Protein AF-A0A3D3DFD6-F1 (afdb_monomer)

Sequence (93 aa):
MDFIITTGVIVPHYFAGFSGGRKSILPGICGRKTIETNHSKMVHPNARAGNLKGNSVHEEMQEAAEKIGVDFNINVVTDENHQNNRNCSRENY

Structure (mmCIF, N/CA/C/O backbone):
data_AF-A0A3D3DFD6-F1
#
_entry.id   AF-A0A3D3DFD6-F1
#
loop_
_atom_site.group_PDB
_atom_site.id
_atom_site.type_symbol
_atom_site.label_atom_id
_atom_site.label_alt_id
_atom_site.label_comp_id
_atom_site.label_asym_id
_atom_site.label_entity_id
_atom_site.label_seq_id
_atom_site.pdbx_PDB_ins_code
_atom_site.Cartn_x
_atom_site.Cartn_y
_atom_site.Cartn_z
_atom_site.occupancy
_atom_site.B_iso_or_equiv
_atom_site.auth_seq_id
_atom_site.auth_comp_id
_atom_site.auth_asym_id
_atom_site.auth_atom_id
_atom_site.pdbx_PDB_model_num
ATOM 1 N N . MET A 1 1 ? -12.789 8.995 14.992 1.00 77.00 1 MET A N 1
ATOM 2 C CA . MET A 1 1 ? -12.980 9.382 13.584 1.00 77.00 1 MET A CA 1
ATOM 3 C C . MET A 1 1 ? -14.180 8.611 13.111 1.00 77.00 1 MET A C 1
ATOM 5 O O . MET A 1 1 ? -14.198 7.410 13.342 1.00 77.00 1 MET A O 1
ATOM 9 N N . ASP A 1 2 ? -15.166 9.297 12.548 1.00 91.12 2 ASP A N 1
ATOM 10 C CA . ASP A 1 2 ? -16.439 8.673 12.165 1.00 91.12 2 ASP A CA 1
ATOM 11 C C . ASP A 1 2 ? -16.423 8.144 10.725 1.00 91.12 2 ASP A C 1
ATOM 13 O O . ASP A 1 2 ? -17.242 7.305 10.376 1.00 91.12 2 ASP A O 1
ATOM 17 N N . PHE A 1 3 ? -15.496 8.638 9.897 1.00 94.81 3 PHE A N 1
ATOM 18 C CA . PHE A 1 3 ? -15.289 8.184 8.525 1.00 94.81 3 PHE A CA 1
ATOM 19 C C . PHE A 1 3 ? -1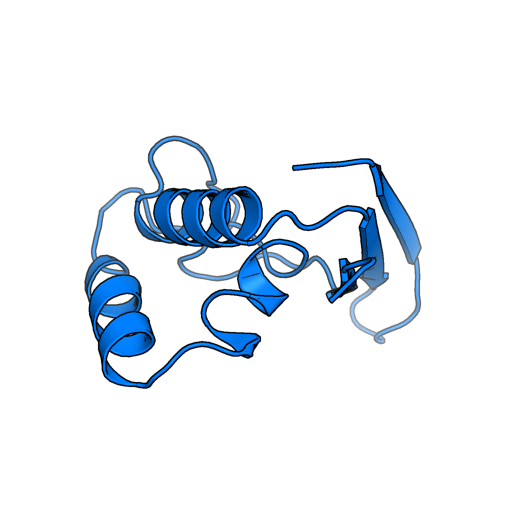3.844 8.457 8.085 1.00 94.81 3 PHE A C 1
ATOM 21 O O . PHE A 1 3 ? -13.302 9.535 8.355 1.00 94.81 3 PHE A O 1
ATOM 28 N N . ILE A 1 4 ? -13.214 7.504 7.405 1.00 95.81 4 ILE A N 1
ATOM 29 C CA . ILE A 1 4 ? -11.831 7.568 6.934 1.00 95.81 4 ILE A CA 1
ATOM 30 C C . ILE A 1 4 ? -11.801 7.359 5.421 1.00 95.81 4 ILE A C 1
ATOM 32 O O . ILE A 1 4 ? -12.066 6.275 4.904 1.00 95.81 4 ILE A O 1
ATOM 36 N N . ILE A 1 5 ? -11.390 8.408 4.706 1.00 95.94 5 ILE A N 1
ATOM 37 C CA . ILE A 1 5 ? -11.193 8.375 3.256 1.00 95.94 5 ILE A CA 1
ATOM 38 C C . ILE A 1 5 ? -9.706 8.479 2.953 1.00 95.94 5 ILE A C 1
ATOM 40 O O . ILE A 1 5 ? -9.027 9.389 3.427 1.00 95.94 5 ILE A O 1
ATOM 44 N N . THR A 1 6 ? -9.201 7.576 2.116 1.00 96.62 6 THR A N 1
ATOM 45 C CA . THR A 1 6 ? -7.838 7.667 1.583 1.00 96.62 6 THR A CA 1
ATOM 46 C C . THR A 1 6 ? -7.856 8.125 0.134 1.00 96.62 6 THR A C 1
ATOM 48 O O . THR A 1 6 ? -8.642 7.641 -0.682 1.00 96.62 6 THR A O 1
ATOM 51 N N . THR A 1 7 ? -6.958 9.048 -0.200 1.00 96.50 7 THR A N 1
ATOM 52 C CA . THR A 1 7 ? -6.712 9.461 -1.580 1.00 96.50 7 THR A CA 1
ATOM 53 C C . THR A 1 7 ? -5.259 9.235 -1.966 1.00 96.50 7 THR A C 1
ATOM 55 O O . THR A 1 7 ? -4.382 9.111 -1.104 1.00 96.50 7 THR A O 1
ATOM 58 N N . GLY A 1 8 ? -4.995 9.128 -3.266 1.00 94.88 8 GLY A N 1
ATOM 59 C CA . GLY A 1 8 ? -3.636 8.948 -3.755 1.00 94.88 8 GLY A CA 1
ATOM 60 C C . GLY A 1 8 ? -3.540 8.671 -5.246 1.00 94.88 8 GLY A C 1
ATOM 61 O O . GLY A 1 8 ? -4.520 8.716 -5.987 1.00 94.88 8 GLY A O 1
ATOM 62 N N . VAL A 1 9 ? -2.322 8.369 -5.681 1.00 95.25 9 VAL A N 1
ATOM 63 C CA . VAL A 1 9 ? -2.020 7.945 -7.049 1.00 95.25 9 VAL A CA 1
ATOM 64 C C . VAL A 1 9 ? -1.607 6.479 -7.022 1.00 95.25 9 VAL A C 1
ATOM 66 O O . VAL A 1 9 ? -0.872 6.066 -6.118 1.00 95.25 9 VAL A O 1
ATOM 69 N N . ILE A 1 10 ? -2.051 5.693 -8.002 1.00 95.50 10 ILE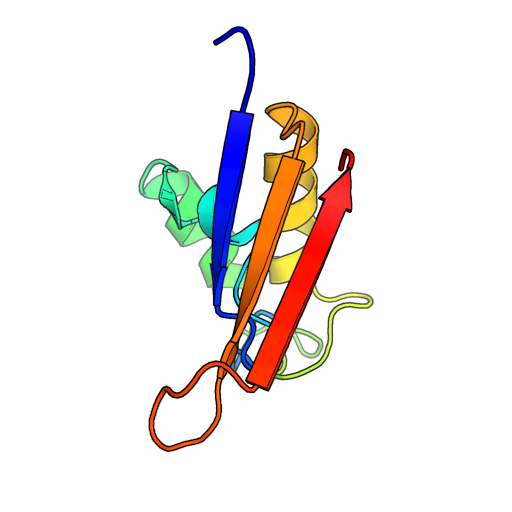 A N 1
ATOM 70 C CA . ILE A 1 10 ? -1.602 4.314 -8.226 1.00 95.50 10 ILE A CA 1
ATOM 71 C C . ILE A 1 10 ? -0.561 4.307 -9.345 1.00 95.50 10 ILE A C 1
ATOM 73 O O . ILE A 1 10 ? -0.876 4.540 -10.508 1.00 95.50 10 ILE A O 1
ATOM 77 N N . VAL A 1 11 ? 0.673 3.973 -8.981 1.00 94.88 11 VAL A N 1
ATOM 78 C CA . VAL A 1 11 ? 1.791 3.678 -9.880 1.00 94.88 11 VAL A CA 1
ATOM 79 C C . VAL A 1 11 ? 2.545 2.447 -9.365 1.00 94.88 11 VAL A C 1
ATOM 81 O O . VAL A 1 11 ? 2.474 2.149 -8.165 1.00 94.88 11 VAL A O 1
ATOM 84 N N . PRO A 1 12 ? 3.270 1.702 -10.220 1.00 95.44 12 PRO A N 1
ATOM 85 C CA . PRO A 1 12 ? 4.166 0.648 -9.758 1.00 95.44 12 PRO A CA 1
ATOM 86 C C . PRO A 1 12 ? 5.153 1.178 -8.709 1.00 95.44 12 PRO A C 1
ATOM 88 O O . PRO A 1 12 ? 5.761 2.232 -8.881 1.00 95.44 12 PRO A O 1
ATOM 91 N N . HIS A 1 13 ? 5.318 0.444 -7.609 1.00 97.25 13 HIS A N 1
ATOM 92 C CA . HIS A 1 13 ? 6.244 0.794 -6.537 1.00 97.25 13 HIS A CA 1
ATOM 93 C C . HIS A 1 13 ? 7.271 -0.314 -6.339 1.00 97.25 13 HIS A C 1
ATOM 95 O O . HIS A 1 13 ? 6.908 -1.456 -6.065 1.00 97.25 13 HIS A O 1
ATOM 101 N N . TYR A 1 14 ? 8.551 0.048 -6.410 1.00 96.50 14 TYR A N 1
ATOM 102 C CA . TYR A 1 14 ? 9.683 -0.867 -6.586 1.00 96.50 14 TYR A CA 1
ATO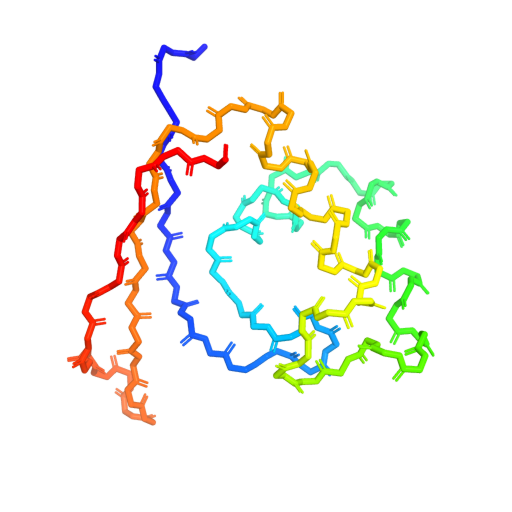M 103 C C . TYR A 1 14 ? 9.751 -2.063 -5.617 1.00 96.50 14 TYR A C 1
ATOM 105 O O . TYR A 1 14 ? 10.180 -3.133 -6.040 1.00 96.50 14 TYR A O 1
ATOM 113 N N . PHE A 1 15 ? 9.264 -1.940 -4.376 1.00 97.81 15 PHE A N 1
ATOM 114 C CA . PHE A 1 15 ? 9.126 -3.077 -3.445 1.00 97.81 15 PHE A CA 1
ATOM 115 C C . PHE A 1 15 ? 7.699 -3.351 -2.947 1.00 97.81 15 PHE A C 1
ATOM 117 O O . PHE A 1 15 ? 7.437 -4.412 -2.390 1.00 97.81 15 PHE A O 1
ATOM 124 N N . ALA A 1 16 ? 6.765 -2.408 -3.101 1.00 97.94 16 ALA A N 1
ATOM 125 C CA . ALA A 1 16 ? 5.449 -2.482 -2.443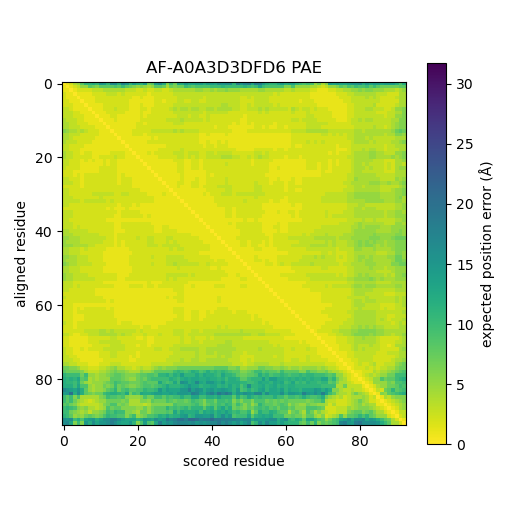 1.00 97.94 16 ALA A CA 1
ATO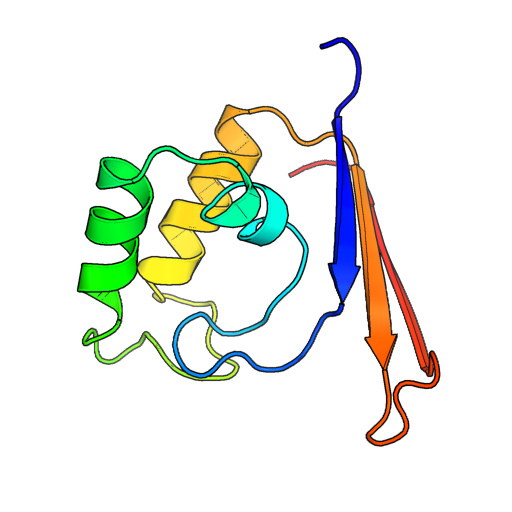M 126 C C . ALA A 1 16 ? 4.345 -2.995 -3.383 1.00 97.94 16 ALA A C 1
ATOM 128 O O . ALA A 1 16 ? 3.161 -2.877 -3.069 1.00 97.94 16 ALA A O 1
ATOM 129 N N . GLY A 1 17 ? 4.715 -3.477 -4.571 1.00 98.38 17 GLY A N 1
ATOM 130 C CA . GLY A 1 17 ? 3.788 -3.724 -5.669 1.00 98.38 17 GLY A CA 1
ATOM 131 C C . GLY A 1 17 ? 3.373 -2.413 -6.331 1.00 98.38 17 GLY A C 1
ATOM 132 O O . GLY A 1 17 ? 3.940 -2.028 -7.352 1.00 98.38 17 GLY A O 1
ATOM 133 N N . PHE A 1 18 ? 2.430 -1.699 -5.716 1.00 97.62 18 PHE A N 1
ATOM 134 C CA . PHE A 1 18 ? 1.857 -0.441 -6.219 1.00 97.62 18 PHE A CA 1
ATOM 135 C C . PHE A 1 18 ? 1.821 0.650 -5.135 1.00 97.62 18 PHE A C 1
ATOM 137 O O . PHE A 1 18 ? 1.970 0.356 -3.955 1.00 97.62 18 PHE A O 1
ATOM 144 N N . SER A 1 19 ? 1.630 1.921 -5.475 1.00 96.75 19 SER A N 1
ATOM 145 C CA . SER A 1 19 ? 1.302 2.992 -4.512 1.00 96.75 19 SER A CA 1
ATOM 146 C C . SER A 1 19 ? -0.210 3.059 -4.230 1.00 96.75 19 SER A C 1
ATOM 148 O O . SER A 1 19 ? -0.936 2.126 -4.571 1.00 96.75 19 SER A O 1
ATOM 150 N N . GLY A 1 20 ? -0.677 4.122 -3.567 1.00 95.38 20 GLY A N 1
ATOM 151 C CA . GLY A 1 20 ? -2.100 4.375 -3.317 1.00 95.38 20 GLY A CA 1
ATOM 152 C C . GLY A 1 20 ? -2.732 3.504 -2.226 1.00 95.38 20 GLY A C 1
ATOM 153 O O . GLY A 1 20 ? -2.104 2.590 -1.673 1.00 95.38 20 GLY A O 1
ATOM 154 N N . GLY A 1 21 ? -3.992 3.812 -1.914 1.00 95.12 21 GLY A N 1
ATOM 155 C CA . GLY A 1 21 ? -4.813 3.073 -0.950 1.00 95.12 21 GLY A CA 1
ATOM 156 C C . GLY A 1 21 ? -4.131 2.916 0.411 1.00 95.12 21 GLY A C 1
ATOM 157 O O . GLY A 1 21 ? -3.752 3.899 1.041 1.00 95.12 21 GLY A O 1
ATOM 158 N N . ARG A 1 22 ? -3.904 1.667 0.833 1.00 97.12 22 ARG A N 1
ATOM 159 C CA . ARG A 1 22 ? -3.276 1.294 2.112 1.00 97.12 22 ARG A CA 1
ATOM 160 C C . ARG A 1 22 ? -1.958 2.007 2.429 1.00 97.12 22 ARG A C 1
ATOM 162 O O . ARG A 1 22 ? -1.617 2.195 3.594 1.00 97.12 22 ARG A O 1
ATOM 169 N N . LYS A 1 23 ? -1.234 2.463 1.399 1.00 97.62 23 LYS A N 1
ATOM 170 C CA . LYS A 1 23 ? 0.025 3.196 1.566 1.00 97.62 23 LYS A CA 1
ATOM 171 C C . LYS A 1 23 ? -0.166 4.566 2.238 1.00 97.62 23 LYS A C 1
ATOM 173 O O . LYS A 1 23 ? 0.762 5.068 2.873 1.00 97.62 23 LYS A O 1
ATOM 178 N N . SER A 1 24 ? -1.368 5.139 2.141 1.00 97.81 24 SER A N 1
ATOM 179 C CA . SER A 1 24 ? -1.766 6.361 2.849 1.00 97.81 24 SER A CA 1
ATOM 180 C C . SER A 1 24 ? -1.868 6.151 4.367 1.00 97.81 24 SER A C 1
ATOM 182 O O . SER A 1 24 ? -1.741 7.115 5.113 1.00 97.81 24 SER A O 1
ATOM 184 N N . ILE A 1 25 ? -2.026 4.902 4.829 1.00 97.88 25 ILE A N 1
ATOM 185 C CA . ILE A 1 25 ? -2.010 4.538 6.252 1.00 97.88 25 ILE A CA 1
ATOM 186 C C . ILE A 1 25 ? -0.589 4.169 6.690 1.00 97.88 25 ILE A C 1
ATOM 188 O O . ILE A 1 25 ? 0.025 4.881 7.487 1.00 97.88 25 ILE A O 1
ATOM 192 N N . LEU A 1 26 ? -0.029 3.100 6.119 1.00 98.25 26 LEU A N 1
ATOM 193 C CA . LEU A 1 26 ? 1.345 2.653 6.361 1.00 98.25 26 LEU A CA 1
ATOM 194 C C . LEU A 1 26 ? 2.121 2.747 5.042 1.00 98.25 26 LEU A C 1
ATOM 196 O O . LEU A 1 26 ? 1.811 2.015 4.106 1.00 98.25 26 LEU A O 1
ATOM 200 N N . PRO A 1 27 ? 3.122 3.634 4.922 1.00 98.00 27 PRO A N 1
ATOM 201 C CA . PRO A 1 27 ? 3.734 4.451 5.971 1.00 98.00 27 PRO A CA 1
ATOM 202 C C . PRO A 1 27 ? 3.108 5.830 6.210 1.00 98.00 27 PRO A C 1
ATOM 204 O O . PRO A 1 27 ? 3.583 6.515 7.108 1.00 98.00 27 PRO A O 1
ATOM 207 N N . GLY A 1 28 ? 2.098 6.247 5.438 1.00 97.62 28 GLY A N 1
ATOM 208 C CA . GLY A 1 28 ? 1.669 7.651 5.343 1.00 97.62 28 GLY A CA 1
ATOM 209 C C . GLY A 1 28 ? 1.433 8.400 6.663 1.00 97.62 28 GLY A C 1
ATOM 210 O O . GLY A 1 28 ? 1.806 9.567 6.753 1.00 97.62 28 GLY A O 1
ATOM 211 N N . ILE A 1 29 ? 0.874 7.743 7.685 1.00 97.12 29 ILE A N 1
ATOM 212 C CA . ILE A 1 29 ? 0.554 8.363 8.988 1.00 97.12 29 ILE A CA 1
ATOM 213 C C . ILE A 1 29 ? 1.037 7.535 10.190 1.00 97.12 29 ILE A C 1
ATOM 215 O O . ILE A 1 29 ? 0.564 7.709 11.313 1.00 97.12 29 ILE A O 1
ATOM 219 N N . CYS A 1 30 ? 1.971 6.608 9.971 1.00 97.81 30 CYS A N 1
ATOM 220 C CA . CYS A 1 30 ? 2.464 5.708 11.012 1.00 97.81 30 CYS A CA 1
ATOM 221 C C . CYS A 1 30 ? 3.712 6.256 11.726 1.00 97.81 30 CYS A C 1
ATOM 223 O O . CYS A 1 30 ? 4.492 7.027 11.175 1.00 97.81 30 CYS A O 1
ATOM 225 N N . GLY A 1 31 ? 3.948 5.805 12.961 1.00 98.31 31 GLY A N 1
ATOM 226 C CA . GLY A 1 31 ? 5.167 6.135 13.703 1.00 98.31 31 GLY A CA 1
ATOM 227 C C . GLY A 1 31 ? 6.424 5.501 13.094 1.00 98.31 31 GLY A C 1
ATOM 228 O O . GLY A 1 31 ? 6.371 4.425 12.494 1.00 98.31 31 GLY A O 1
ATOM 229 N N . ARG A 1 32 ? 7.584 6.135 13.315 1.00 98.31 32 ARG A N 1
ATOM 230 C CA . ARG A 1 32 ? 8.882 5.734 12.739 1.00 98.31 32 ARG A CA 1
ATOM 231 C C . ARG A 1 32 ? 9.201 4.243 12.898 1.00 98.31 32 ARG A C 1
ATOM 233 O O . ARG A 1 32 ? 9.556 3.598 11.920 1.00 98.31 32 ARG A O 1
ATOM 240 N N . LYS A 1 33 ? 9.026 3.684 14.101 1.00 98.44 33 LYS A N 1
ATOM 241 C CA . LYS A 1 33 ? 9.308 2.265 14.384 1.00 98.44 33 LYS A CA 1
ATOM 242 C C . LYS A 1 33 ? 8.492 1.320 13.492 1.00 98.44 33 LYS A C 1
ATOM 244 O O . LYS A 1 33 ? 9.028 0.336 12.985 1.00 98.44 33 LYS A O 1
ATOM 249 N N . THR A 1 34 ? 7.211 1.621 13.282 1.00 98.38 34 THR A N 1
ATOM 250 C CA . THR A 1 34 ? 6.323 0.844 12.404 1.00 98.38 34 THR A CA 1
ATOM 251 C C . THR A 1 34 ? 6.787 0.936 10.954 1.00 98.38 34 THR A C 1
ATOM 253 O O . THR A 1 34 ? 6.890 -0.080 10.271 1.00 98.38 34 THR A O 1
ATOM 256 N N . ILE A 1 35 ? 7.139 2.146 10.507 1.00 98.69 35 ILE A N 1
ATOM 257 C CA . ILE A 1 35 ? 7.655 2.386 9.156 1.00 98.69 35 ILE A CA 1
ATOM 258 C C . ILE A 1 35 ? 8.933 1.577 8.918 1.00 98.69 35 ILE A C 1
ATOM 260 O O . ILE A 1 35 ? 9.007 0.848 7.932 1.00 98.69 35 ILE A O 1
ATOM 264 N N . GLU A 1 36 ? 9.915 1.666 9.816 1.00 98.50 36 GLU A N 1
ATOM 265 C CA . GLU A 1 36 ? 11.197 0.961 9.693 1.00 98.50 36 GLU A CA 1
ATOM 266 C C . GLU A 1 36 ? 11.017 -0.561 9.700 1.00 98.50 36 GLU A C 1
ATOM 268 O O . GLU A 1 36 ? 11.617 -1.254 8.879 1.00 98.50 36 GLU A O 1
ATOM 273 N N . THR A 1 37 ? 10.136 -1.079 10.564 1.00 98.44 37 THR A N 1
ATOM 274 C CA . THR A 1 37 ? 9.832 -2.517 10.629 1.00 98.44 37 THR A CA 1
ATOM 275 C C . THR A 1 37 ? 9.258 -3.014 9.304 1.00 98.44 37 THR A C 1
ATOM 277 O O . THR A 1 37 ? 9.758 -3.992 8.747 1.00 98.44 37 THR A O 1
ATOM 280 N N . ASN A 1 38 ? 8.275 -2.309 8.741 1.00 98.56 38 ASN A N 1
ATOM 281 C CA . ASN A 1 38 ? 7.698 -2.657 7.445 1.00 98.56 38 ASN A CA 1
ATOM 282 C C . ASN A 1 38 ? 8.721 -2.534 6.299 1.00 98.56 38 ASN A C 1
ATOM 284 O O . ASN A 1 38 ? 8.841 -3.437 5.472 1.00 98.56 38 ASN A O 1
ATOM 288 N N . HIS A 1 39 ? 9.521 -1.462 6.279 1.00 98.06 39 HIS A N 1
ATOM 289 C CA . HIS A 1 39 ? 10.529 -1.238 5.237 1.00 98.06 39 HIS A CA 1
ATOM 290 C C . HIS A 1 39 ? 11.669 -2.257 5.294 1.00 98.06 39 HIS A C 1
ATOM 292 O O . HIS A 1 39 ? 12.202 -2.613 4.246 1.00 98.06 39 HIS A O 1
ATOM 298 N N . SER A 1 40 ? 12.008 -2.801 6.467 1.00 98.06 40 SER A N 1
ATOM 299 C CA . SER A 1 40 ? 13.015 -3.866 6.579 1.00 98.06 40 SER A CA 1
ATOM 300 C C . SER A 1 40 ? 12.677 -5.104 5.731 1.00 98.06 40 SER A C 1
ATOM 302 O O . SER A 1 40 ? 13.573 -5.811 5.274 1.00 98.06 40 SER A O 1
ATOM 304 N N . LYS A 1 41 ? 11.389 -5.324 5.427 1.00 97.94 41 LYS A N 1
ATOM 305 C CA . LYS A 1 41 ? 10.901 -6.433 4.597 1.00 97.94 41 LYS A CA 1
ATOM 306 C C . LYS A 1 41 ? 11.125 -6.218 3.092 1.00 97.94 41 LYS A C 1
ATOM 308 O O . LYS A 1 41 ? 10.898 -7.143 2.316 1.00 97.94 41 LYS A O 1
ATOM 313 N N . MET A 1 42 ? 11.610 -5.048 2.654 1.00 97.75 42 MET A N 1
ATOM 314 C CA . MET A 1 42 ? 11.814 -4.730 1.229 1.00 97.75 42 MET A CA 1
ATOM 315 C C . MET A 1 42 ? 12.799 -5.668 0.513 1.00 97.75 42 MET A C 1
ATOM 317 O O . MET A 1 42 ? 12.763 -5.786 -0.709 1.00 97.75 42 MET A O 1
ATOM 321 N N . VAL A 1 43 ? 13.677 -6.341 1.262 1.00 97.38 43 VAL A N 1
ATOM 322 C CA . VAL A 1 43 ? 14.656 -7.298 0.723 1.00 97.38 43 VAL A CA 1
ATOM 323 C C . VAL A 1 43 ? 14.044 -8.665 0.397 1.00 97.38 43 VAL A C 1
ATOM 325 O O . VAL A 1 43 ? 14.693 -9.492 -0.242 1.00 97.38 43 VAL A O 1
ATOM 328 N N . HIS A 1 44 ? 12.796 -8.917 0.806 1.00 97.62 44 HIS A N 1
ATOM 329 C CA . HIS A 1 44 ? 12.116 -10.183 0.554 1.00 97.62 44 HIS A CA 1
ATOM 330 C C . HIS A 1 44 ? 11.991 -10.459 -0.962 1.00 97.62 44 HIS A C 1
ATOM 332 O O . HIS A 1 44 ? 11.744 -9.524 -1.732 1.00 97.62 44 HIS A O 1
ATOM 338 N N . PRO A 1 45 ? 12.111 -11.717 -1.434 1.00 97.69 45 PRO A N 1
ATOM 339 C CA . PRO A 1 45 ? 12.052 -12.042 -2.864 1.00 97.69 45 PRO A CA 1
ATOM 340 C C . PRO A 1 45 ? 10.780 -11.561 -3.574 1.00 97.69 45 PRO A C 1
ATOM 342 O O . PRO A 1 45 ? 10.839 -11.135 -4.724 1.00 97.69 45 PRO A O 1
ATOM 345 N N . ASN A 1 46 ? 9.649 -11.567 -2.866 1.00 98.19 46 ASN A N 1
ATOM 346 C CA . ASN A 1 46 ? 8.351 -11.142 -3.400 1.00 98.19 46 ASN A CA 1
ATOM 347 C C . ASN A 1 46 ? 8.087 -9.631 -3.281 1.00 98.19 46 ASN A C 1
ATOM 349 O O . ASN A 1 46 ? 7.083 -9.153 -3.812 1.00 98.19 46 ASN A O 1
ATOM 353 N N . ALA A 1 47 ? 8.953 -8.876 -2.596 1.00 98.44 47 ALA A N 1
ATOM 354 C CA . ALA A 1 47 ? 8.843 -7.425 -2.478 1.00 98.44 47 ALA A CA 1
ATOM 355 C C . ALA A 1 47 ? 9.350 -6.772 -3.772 1.00 98.44 47 ALA A C 1
ATOM 357 O O . ALA A 1 47 ? 10.518 -6.402 -3.900 1.00 98.44 47 ALA A O 1
ATOM 358 N N . ARG A 1 48 ? 8.484 -6.724 -4.787 1.00 97.94 48 ARG A N 1
ATOM 359 C CA . ARG A 1 48 ? 8.815 -6.303 -6.156 1.00 97.94 48 ARG A CA 1
ATOM 360 C C . ARG A 1 48 ? 7.743 -5.379 -6.719 1.00 97.94 48 ARG A C 1
ATOM 362 O O . ARG A 1 48 ? 6.593 -5.407 -6.277 1.00 97.94 48 ARG A O 1
ATOM 369 N N . ALA A 1 49 ? 8.115 -4.585 -7.720 1.00 97.75 49 ALA A N 1
ATOM 370 C CA . ALA A 1 49 ? 7.171 -3.787 -8.493 1.00 97.75 49 ALA A CA 1
ATOM 371 C C . ALA A 1 49 ? 6.079 -4.680 -9.095 1.00 97.75 49 ALA A C 1
ATOM 373 O O . ALA A 1 49 ? 6.362 -5.764 -9.600 1.00 97.75 49 ALA A O 1
ATOM 374 N N . GLY A 1 50 ? 4.826 -4.238 -9.018 1.00 96.94 50 GLY A N 1
ATOM 375 C CA . GLY A 1 50 ? 3.678 -4.959 -9.567 1.00 96.94 50 GLY A CA 1
ATOM 376 C C . GLY A 1 50 ? 3.223 -6.201 -8.790 1.00 96.94 50 GLY A C 1
ATOM 377 O O . GLY A 1 50 ? 2.127 -6.690 -9.051 1.00 96.94 50 GLY A O 1
ATOM 378 N N . ASN A 1 51 ? 3.996 -6.703 -7.819 1.00 98.31 51 ASN A N 1
ATOM 379 C CA . ASN A 1 51 ? 3.620 -7.897 -7.064 1.00 98.31 51 ASN A CA 1
ATOM 380 C C . ASN A 1 51 ? 2.959 -7.553 -5.723 1.00 98.31 51 ASN A C 1
ATOM 382 O O . ASN A 1 51 ? 3.599 -6.995 -4.830 1.00 98.31 51 ASN A O 1
ATOM 386 N N . LEU A 1 52 ? 1.689 -7.932 -5.573 1.00 98.12 52 LEU A N 1
ATOM 387 C CA . LEU A 1 52 ? 0.953 -7.848 -4.307 1.00 98.12 52 LEU A CA 1
ATOM 388 C C . LEU A 1 52 ? 0.888 -9.203 -3.590 1.00 98.12 52 LEU A C 1
ATOM 390 O O . LEU A 1 52 ? 0.972 -9.265 -2.369 1.00 98.12 52 LEU A O 1
ATOM 394 N N . LYS A 1 53 ? 0.792 -10.309 -4.330 1.00 97.69 53 LYS A N 1
ATOM 395 C CA . LYS A 1 53 ? 0.607 -11.639 -3.743 1.00 97.69 53 LYS A CA 1
ATOM 396 C C . LYS A 1 53 ? 1.890 -12.126 -3.061 1.00 97.69 53 LYS A C 1
ATOM 398 O O . LYS A 1 53 ? 2.942 -12.200 -3.701 1.00 97.69 53 LYS A O 1
ATOM 403 N N . GLY A 1 54 ? 1.803 -12.486 -1.778 1.00 97.81 54 GLY A N 1
ATOM 404 C CA . GLY A 1 54 ? 2.955 -12.942 -0.996 1.00 97.81 54 GLY A CA 1
ATOM 405 C C . GLY A 1 54 ? 3.989 -11.840 -0.751 1.00 97.81 54 GLY A C 1
ATOM 406 O O . GLY A 1 54 ? 5.146 -12.148 -0.450 1.00 97.81 54 GLY A O 1
ATOM 407 N N . ASN A 1 55 ? 3.619 -10.572 -0.966 1.00 98.62 55 ASN A N 1
ATOM 408 C CA . ASN A 1 55 ? 4.469 -9.421 -0.708 1.00 98.62 55 ASN A CA 1
ATOM 409 C C . ASN A 1 55 ? 4.215 -8.930 0.720 1.00 98.62 55 ASN A C 1
ATOM 411 O O . ASN A 1 55 ? 3.308 -8.136 0.963 1.00 98.62 55 ASN A O 1
ATOM 415 N N . SER A 1 56 ? 5.069 -9.358 1.648 1.00 98.25 56 SER A N 1
ATOM 416 C CA . SER A 1 56 ? 4.944 -9.053 3.077 1.00 98.25 56 SER A CA 1
ATOM 417 C C . SER A 1 56 ? 4.960 -7.557 3.408 1.00 98.25 56 SER A C 1
ATOM 419 O O . SER A 1 56 ? 4.402 -7.153 4.428 1.00 98.25 56 SER A O 1
ATOM 421 N N . VAL A 1 57 ? 5.564 -6.719 2.554 1.00 98.62 57 VAL A N 1
ATOM 422 C CA . VAL A 1 57 ? 5.499 -5.260 2.701 1.00 98.62 57 VAL A CA 1
ATOM 423 C C . VAL A 1 57 ? 4.075 -4.776 2.446 1.00 98.62 57 VAL A C 1
ATOM 425 O O . VAL A 1 57 ? 3.537 -4.014 3.242 1.00 98.62 57 VAL A O 1
ATOM 428 N N . HIS A 1 58 ? 3.461 -5.225 1.349 1.00 98.38 58 HIS A N 1
ATOM 429 C CA . HIS A 1 58 ? 2.089 -4.869 1.001 1.00 98.38 58 HIS A CA 1
ATOM 430 C C . HIS A 1 58 ? 1.074 -5.429 1.997 1.00 98.38 58 HIS A C 1
ATOM 432 O O . HIS A 1 58 ? 0.177 -4.685 2.386 1.00 98.38 58 HIS A O 1
ATOM 438 N N . GLU A 1 59 ? 1.211 -6.697 2.380 1.00 98.31 59 GLU A N 1
ATOM 439 C CA . GLU A 1 59 ? 0.264 -7.401 3.253 1.00 98.31 59 GLU A CA 1
ATOM 440 C C . GLU A 1 59 ? 0.154 -6.723 4.624 1.00 98.31 59 GLU A C 1
ATOM 442 O O . GLU A 1 59 ? -0.947 -6.485 5.100 1.00 98.31 59 GLU A O 1
ATOM 447 N N . GLU A 1 60 ? 1.270 -6.283 5.212 1.00 98.31 60 GLU A N 1
ATOM 448 C CA . GLU A 1 60 ? 1.233 -5.530 6.474 1.00 98.31 60 GLU A CA 1
ATOM 449 C C . GLU A 1 60 ? 0.637 -4.122 6.304 1.00 98.31 60 GLU A C 1
ATOM 451 O O . GLU A 1 60 ? -0.064 -3.630 7.186 1.00 98.31 60 GLU A O 1
ATOM 456 N N . MET A 1 61 ? 0.878 -3.451 5.168 1.00 98.38 61 MET A N 1
ATOM 457 C CA . MET A 1 61 ? 0.215 -2.168 4.898 1.00 98.38 61 MET A CA 1
ATOM 458 C C . MET A 1 61 ? -1.300 -2.343 4.757 1.00 98.38 61 MET A C 1
ATOM 460 O O . MET A 1 61 ? -2.057 -1.494 5.219 1.00 98.38 61 MET A O 1
ATOM 464 N N . GLN A 1 62 ? -1.721 -3.425 4.101 1.00 97.94 62 GLN A N 1
ATOM 465 C CA . GLN A 1 62 ? -3.116 -3.801 3.907 1.00 97.94 62 GLN A CA 1
ATOM 466 C C . GLN A 1 62 ? -3.787 -4.079 5.260 1.00 97.94 62 GLN A C 1
ATOM 468 O O . GLN A 1 62 ? -4.794 -3.447 5.567 1.00 97.94 62 GLN A O 1
ATOM 473 N N . GLU A 1 63 ? -3.162 -4.901 6.107 1.00 97.81 63 GLU A N 1
ATOM 474 C CA . GLU A 1 63 ? -3.628 -5.187 7.470 1.00 97.81 63 GLU A CA 1
ATOM 475 C C . GLU A 1 63 ? -3.761 -3.903 8.307 1.00 97.81 63 GLU A C 1
ATOM 477 O O . GLU A 1 63 ? -4.743 -3.711 9.022 1.00 97.81 63 GLU A O 1
ATOM 482 N N . ALA A 1 64 ? -2.802 -2.975 8.201 1.00 97.62 64 ALA A N 1
ATOM 483 C CA . ALA A 1 64 ? -2.872 -1.699 8.910 1.00 97.62 64 ALA A CA 1
ATOM 484 C C . ALA A 1 64 ? -4.072 -0.839 8.465 1.00 97.62 64 ALA A C 1
ATOM 486 O O . ALA A 1 64 ? -4.695 -0.183 9.303 1.00 97.62 64 ALA A O 1
ATOM 487 N N . ALA A 1 65 ? -4.400 -0.841 7.169 1.00 97.06 65 ALA A N 1
ATOM 488 C CA . ALA A 1 65 ? -5.552 -0.121 6.625 1.00 97.06 65 ALA A CA 1
ATOM 489 C C . ALA A 1 65 ? -6.895 -0.769 7.011 1.00 97.06 65 ALA A C 1
ATOM 491 O O . ALA A 1 65 ? -7.848 -0.057 7.322 1.00 97.06 65 ALA A O 1
ATOM 492 N N . GLU A 1 66 ? -6.955 -2.100 7.061 1.00 95.94 66 GLU A N 1
ATOM 493 C CA . GLU A 1 66 ? -8.116 -2.852 7.558 1.00 95.94 66 GLU A CA 1
ATOM 494 C C . GLU A 1 66 ? -8.338 -2.593 9.053 1.00 95.94 66 GLU A C 1
ATOM 496 O O . GLU A 1 66 ? -9.442 -2.271 9.485 1.00 95.94 66 GLU A O 1
ATOM 501 N N . LYS A 1 67 ? -7.266 -2.634 9.850 1.00 95.81 67 LYS A N 1
ATOM 502 C CA . LYS A 1 67 ? -7.327 -2.437 11.303 1.00 95.81 67 LYS A CA 1
ATOM 503 C C . LYS A 1 67 ? -7.804 -1.046 11.712 1.00 95.81 67 LYS A C 1
ATOM 505 O O . LYS A 1 67 ? -8.430 -0.909 12.762 1.00 95.81 67 LYS A O 1
ATOM 510 N N . ILE A 1 68 ? -7.475 -0.015 10.932 1.00 94.19 68 ILE A N 1
ATOM 511 C CA . ILE A 1 68 ? -7.942 1.349 11.203 1.00 94.19 68 ILE A CA 1
ATOM 512 C C . ILE A 1 68 ? -9.365 1.602 10.688 1.00 94.19 68 ILE A C 1
ATOM 514 O O . ILE A 1 68 ? -9.963 2.597 11.085 1.00 94.19 68 ILE A O 1
ATOM 518 N N . GLY A 1 69 ? -9.899 0.712 9.844 1.00 95.19 69 GLY A N 1
ATOM 519 C CA . GLY A 1 69 ? -11.230 0.839 9.258 1.00 95.19 69 GLY A CA 1
ATOM 520 C C . GLY A 1 69 ? -11.298 1.933 8.195 1.00 95.19 69 GLY A C 1
ATOM 521 O O . GLY A 1 69 ? -12.054 2.882 8.343 1.00 95.19 69 GLY A O 1
ATOM 522 N N . VAL A 1 70 ? -10.483 1.846 7.136 1.00 96.06 70 VAL A N 1
ATOM 523 C CA . VAL A 1 70 ? -10.634 2.756 5.984 1.00 96.06 70 VAL A CA 1
ATOM 524 C C . VAL A 1 70 ? -11.955 2.463 5.265 1.00 96.06 70 VAL A C 1
ATOM 526 O O . VAL A 1 70 ? -12.077 1.442 4.588 1.00 96.06 70 VAL A O 1
ATOM 529 N N . ASP A 1 71 ? -12.910 3.388 5.360 1.00 96.50 71 ASP A N 1
ATOM 530 C CA . ASP A 1 71 ? -14.248 3.246 4.775 1.00 96.50 71 ASP A CA 1
ATOM 531 C C . ASP A 1 71 ? -14.251 3.409 3.250 1.00 96.50 71 ASP A C 1
ATOM 533 O O . ASP A 1 71 ? -14.976 2.723 2.527 1.00 96.50 71 ASP A O 1
ATOM 537 N N . PHE A 1 72 ? -13.429 4.322 2.724 1.00 95.50 72 PHE A N 1
ATOM 538 C CA . PHE A 1 72 ? -13.403 4.595 1.288 1.00 95.50 72 PHE A CA 1
ATOM 539 C C . PHE A 1 72 ? -12.005 4.923 0.775 1.00 95.50 72 PHE A C 1
ATOM 541 O O . PHE A 1 72 ? -11.215 5.613 1.426 1.00 95.50 72 PHE A O 1
ATOM 548 N N . ASN A 1 73 ? -11.692 4.466 -0.438 1.00 94.62 73 ASN A N 1
ATOM 549 C CA . ASN A 1 73 ? -10.519 4.938 -1.162 1.00 94.62 73 ASN A CA 1
ATOM 550 C C . ASN A 1 73 ? -10.883 5.483 -2.542 1.00 94.62 73 ASN A C 1
ATOM 552 O O . ASN A 1 73 ? -11.714 4.913 -3.247 1.00 94.62 73 ASN A O 1
ATOM 556 N N . ILE A 1 74 ? -10.210 6.569 -2.929 1.00 95.06 74 ILE A N 1
ATOM 557 C CA . ILE A 1 74 ? -10.263 7.137 -4.277 1.00 95.06 74 ILE A CA 1
ATOM 558 C C . ILE A 1 74 ? -8.840 7.418 -4.728 1.00 95.06 74 ILE A C 1
ATOM 560 O O . ILE A 1 74 ? -8.161 8.292 -4.196 1.00 95.06 74 ILE A O 1
ATOM 564 N N . ASN A 1 75 ? -8.382 6.699 -5.738 1.00 95.38 75 ASN A N 1
ATOM 565 C CA . ASN A 1 75 ? -7.063 6.890 -6.306 1.00 95.38 75 ASN A CA 1
ATOM 566 C C . ASN A 1 75 ? -7.153 7.225 -7.792 1.00 95.38 75 ASN A C 1
ATOM 568 O O . ASN A 1 75 ? -8.060 6.778 -8.490 1.00 95.38 75 ASN A O 1
ATOM 572 N N . VAL A 1 76 ? -6.176 7.974 -8.286 1.00 95.31 76 VAL A N 1
ATOM 573 C CA . VAL A 1 76 ? -6.030 8.259 -9.716 1.00 95.31 76 VAL A CA 1
ATOM 574 C C . VAL A 1 76 ? -4.870 7.468 -10.309 1.00 95.31 76 VAL A C 1
ATOM 576 O O . VAL A 1 76 ? -3.896 7.159 -9.621 1.00 95.31 76 VAL A O 1
ATOM 579 N N . VAL A 1 77 ? -4.969 7.126 -11.587 1.00 93.81 77 VAL A N 1
ATOM 580 C CA . VAL A 1 77 ? -3.854 6.608 -12.387 1.00 93.81 77 VAL A CA 1
ATOM 581 C C . VAL A 1 77 ? -3.445 7.715 -13.340 1.00 93.81 77 VAL A C 1
ATOM 583 O O . VAL A 1 77 ? -4.287 8.211 -14.089 1.00 93.81 77 VAL A O 1
ATOM 586 N N . THR A 1 78 ? -2.174 8.102 -13.312 1.00 88.19 78 THR A N 1
ATOM 587 C CA . THR A 1 78 ? -1.654 9.177 -14.162 1.00 88.19 78 THR A CA 1
ATOM 588 C C . THR A 1 78 ? -0.775 8.649 -15.289 1.00 88.19 78 THR A C 1
ATOM 590 O O . THR A 1 78 ? -0.202 7.564 -15.174 1.00 88.19 78 THR A O 1
ATOM 593 N N . ASP A 1 79 ? -0.663 9.414 -16.374 1.00 86.44 79 ASP A N 1
ATOM 594 C CA . ASP A 1 79 ? 0.388 9.220 -17.377 1.00 86.44 79 ASP A CA 1
ATOM 595 C C . ASP A 1 79 ? 1.752 9.758 -16.895 1.00 86.44 79 ASP A C 1
ATOM 597 O O . ASP A 1 79 ? 1.907 10.236 -15.767 1.00 86.44 79 ASP A O 1
ATOM 601 N N . GLU A 1 80 ? 2.751 9.685 -17.773 1.00 83.00 80 GLU A N 1
ATOM 602 C CA . GLU A 1 80 ? 4.093 10.245 -17.565 1.00 83.00 80 GLU A CA 1
ATOM 603 C C . GLU A 1 80 ? 4.111 11.779 -17.417 1.00 83.00 80 GLU A C 1
ATOM 605 O O . GLU A 1 80 ? 5.001 12.331 -16.768 1.00 83.00 80 GLU A O 1
ATOM 610 N N . ASN A 1 81 ? 3.083 12.468 -17.921 1.00 86.50 81 ASN A N 1
ATOM 611 C CA . ASN A 1 81 ? 2.885 13.912 -17.792 1.00 86.50 81 ASN A CA 1
ATOM 612 C C . ASN A 1 81 ? 2.062 14.293 -16.549 1.00 86.50 81 ASN A C 1
ATOM 614 O O . ASN A 1 81 ? 1.690 15.456 -16.395 1.00 86.50 81 ASN A O 1
ATOM 618 N N . HIS A 1 82 ? 1.786 13.335 -15.656 1.00 78.62 82 HIS A N 1
ATOM 619 C CA . HIS A 1 82 ? 0.962 13.504 -14.456 1.00 78.62 82 HIS A CA 1
ATOM 620 C C . HIS A 1 82 ? -0.495 13.911 -14.746 1.00 78.62 82 HIS A C 1
ATOM 622 O O . HIS A 1 82 ? -1.194 14.413 -13.863 1.00 78.62 82 HIS A O 1
ATOM 628 N N . GLN A 1 83 ? -0.983 13.662 -15.961 1.00 77.44 83 GLN A N 1
ATOM 629 C CA . GLN A 1 83 ? -2.385 13.839 -16.313 1.00 77.44 83 GLN A CA 1
ATOM 630 C C . GLN A 1 83 ? -3.202 12.635 -15.858 1.00 77.44 83 GLN A C 1
ATOM 632 O O . GLN A 1 83 ? -2.760 11.490 -15.948 1.00 77.44 83 GLN A O 1
ATOM 637 N N . ASN A 1 84 ? -4.406 12.889 -15.342 1.00 77.56 84 ASN A N 1
ATOM 638 C CA . ASN A 1 84 ? -5.294 11.831 -14.877 1.00 77.56 84 ASN A CA 1
ATOM 639 C C . ASN A 1 84 ? -5.859 11.040 -16.064 1.00 77.56 84 ASN A C 1
ATOM 641 O O . ASN A 1 84 ? -6.655 11.562 -16.841 1.00 77.56 84 ASN A O 1
ATOM 645 N N . ASN A 1 85 ? -5.507 9.760 -16.136 1.00 75.50 85 ASN A N 1
ATOM 646 C CA . ASN A 1 85 ? -6.017 8.833 -17.139 1.00 75.50 85 ASN A CA 1
ATOM 647 C C . ASN A 1 85 ? -7.217 8.021 -16.643 1.00 75.50 85 ASN A C 1
ATOM 649 O O . ASN A 1 85 ? -7.974 7.485 -17.456 1.00 75.50 85 ASN A O 1
ATOM 653 N N . ARG A 1 86 ? -7.371 7.845 -15.323 1.00 84.62 86 ARG A N 1
ATOM 654 C CA . ARG A 1 86 ? -8.421 7.000 -14.740 1.00 84.62 86 ARG A CA 1
ATOM 655 C C . ARG A 1 86 ? -8.622 7.272 -13.252 1.00 84.62 86 ARG A C 1
ATOM 657 O O . ARG A 1 86 ? -7.662 7.289 -12.488 1.00 84.62 86 ARG A O 1
ATOM 664 N N . ASN A 1 87 ? -9.886 7.29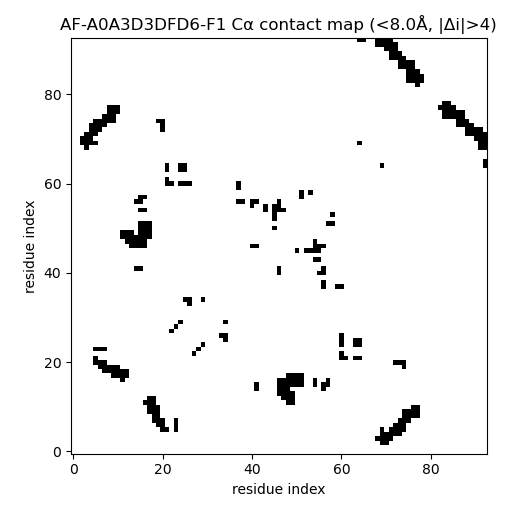4 -12.830 1.00 82.00 87 ASN A N 1
ATOM 665 C CA . ASN A 1 87 ? -10.275 7.214 -11.421 1.00 82.00 87 ASN A CA 1
ATOM 666 C C . ASN A 1 87 ? -10.532 5.753 -11.017 1.00 82.00 87 ASN A C 1
ATOM 668 O O . ASN A 1 87 ? -11.231 5.022 -11.718 1.00 82.00 87 ASN A O 1
ATOM 672 N N . CYS A 1 88 ? -9.984 5.335 -9.881 1.00 82.19 88 CYS A N 1
ATOM 673 C CA . CYS A 1 88 ? -10.185 4.027 -9.268 1.00 82.19 88 CYS A CA 1
ATOM 674 C C . CYS A 1 88 ? -10.706 4.238 -7.846 1.00 82.19 88 CYS A C 1
ATOM 676 O O . CYS A 1 88 ? -10.067 4.933 -7.060 1.00 82.19 88 CYS A O 1
ATOM 678 N N . SER A 1 89 ? -11.856 3.662 -7.512 1.00 81.94 89 SER A N 1
ATOM 679 C CA . SER A 1 89 ? -12.430 3.773 -6.169 1.00 81.94 89 SER A CA 1
ATOM 680 C C . SER A 1 89 ? -12.817 2.408 -5.630 1.00 81.94 89 SER A C 1
ATOM 682 O O . SER A 1 89 ? -13.086 1.481 -6.400 1.00 81.94 89 SER A O 1
ATOM 684 N N . ARG A 1 90 ? -12.801 2.281 -4.304 1.00 83.75 90 ARG A N 1
ATOM 685 C CA . ARG A 1 90 ? -13.245 1.081 -3.600 1.00 83.75 90 ARG A CA 1
ATOM 686 C C . ARG A 1 90 ? -13.892 1.459 -2.274 1.00 83.75 90 ARG A C 1
ATOM 688 O O . ARG A 1 90 ? -13.321 2.239 -1.511 1.00 83.75 90 ARG A O 1
ATOM 695 N N . GLU A 1 91 ? -15.048 0.855 -2.021 1.00 72.12 91 GLU A N 1
ATOM 696 C CA . GLU A 1 91 ? -15.741 0.878 -0.735 1.00 72.12 91 GLU A CA 1
ATOM 697 C C . GLU A 1 91 ? -15.224 -0.247 0.148 1.00 72.12 91 GLU A C 1
ATOM 699 O O . GLU A 1 91 ? -15.256 -1.409 -0.258 1.00 72.12 91 GLU A O 1
ATOM 704 N N . ASN A 1 92 ? -14.788 0.133 1.347 1.00 60.62 92 ASN A N 1
ATOM 705 C CA . ASN A 1 92 ? -14.289 -0.724 2.411 1.00 60.62 92 ASN A CA 1
ATOM 706 C C . ASN A 1 92 ? -13.026 -1.538 2.063 1.00 60.62 92 ASN A C 1
ATOM 708 O O . ASN A 1 92 ? -12.803 -2.018 0.940 1.00 60.62 92 ASN A O 1
ATOM 712 N N . TYR A 1 93 ? -12.164 -1.663 3.069 1.00 59.75 93 TYR A N 1
ATOM 713 C CA . TYR A 1 93 ? -11.049 -2.602 3.068 1.00 59.75 93 TYR A CA 1
ATOM 714 C C . TYR A 1 93 ? -11.529 -3.996 3.472 1.00 59.75 93 TYR A C 1
ATOM 716 O O . TYR A 1 93 ? -12.244 -4.093 4.493 1.00 59.75 93 TYR A O 1
#

Secondary structure (DSSP, 8-state):
----EEEEE--EETTTEE-S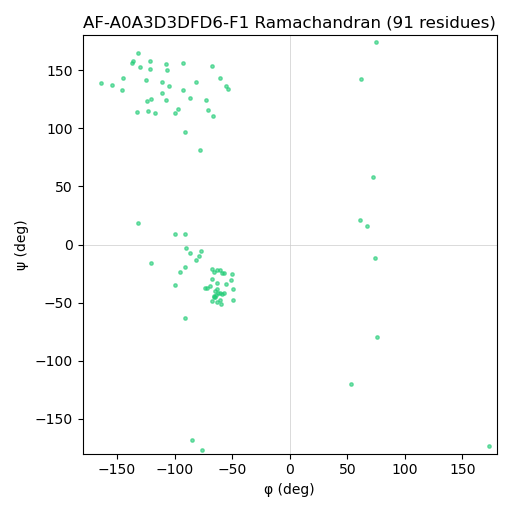GGGGTTTTT--HHHHHHHHHGGGSTT--BT--TT-HHHHHHHHHHHHHT--EEEEEEE-TT--EEEEEEEE--

Nearest PDB structures (foldseek):
  6d6z-assembly1_A  TM=9.612E-01  e=6.832E-09  Thermoanaerobacterium thermosaccharolyticum DSM 571
  2yjg-assembly1_B  TM=9.781E-01  e=1.321E-08  Thermoanaerobacterium thermosaccharolyticum DSM 571
  7s91-assembly1_A  TM=9.129E-01  e=4.914E-09  Thermoanaerobacterium thermosaccharolyticum DSM 571
  5huq-assembly1_A  TM=9.656E-01  e=5.271E-08  Lactiplantibacillus plantarum
  6c1w-assembly3_C  TM=9.379E-01  e=7.828E-08  Lactiplantibacillus plantarum WCFS1

pLDDT: mean 93.68, std 7.98, range [59.75, 98.69]

Solvent-accessible surface area (backbone atoms only — not comparable to full-atom values): 4973 Å² total; per-residue (Å²): 132,96,77,38,76,36,63,40,51,48,48,79,23,74,36,43,4,47,45,29,52,35,39,52,40,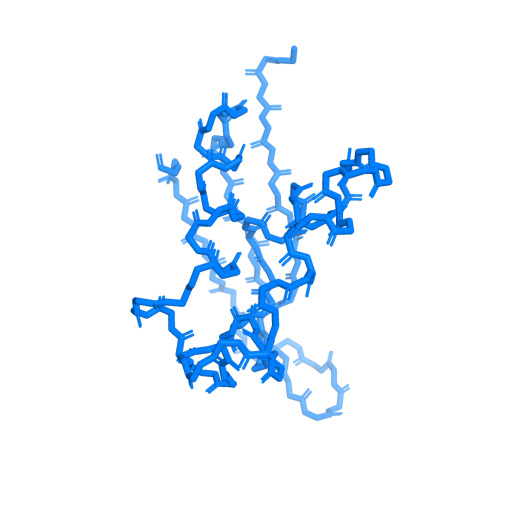41,57,63,75,52,58,67,71,60,39,52,58,46,56,67,41,45,80,42,91,41,20,25,53,71,31,56,78,82,6,66,36,32,52,53,18,43,51,52,25,44,75,72,53,38,48,32,32,45,28,34,31,57,51,98,85,69,46,80,76,43,83,47,72,47,77,54,106

Mean predicted aligned error: 3.49 Å

Foldseek 3Di:
DPAAEWEEAWDWDAFQQTDFDLVCQVPVPDDPVSNVVLVVQSPPPQRGTNGDPPRSSNVVSVVRNQVVKHQKYWYFYADPVRHGPDIDMDGTD

Radius of gyration: 13.2 Å; Cα contacts (8 Å, |Δi|>4): 179; chains: 1; b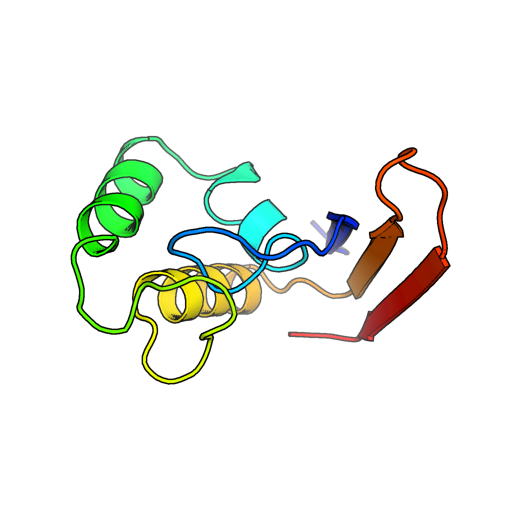ounding box: 31×27×32 Å